Protein AF-A0A934XBM1-F1 (afdb_monomer_lite)

Secondary structure (DSSP, 8-state):
--HHHHHHHHHHHHHHHHHHHHHTT-HHHHHHHHHHHTTHHHHHHHHHTTS--HHHHHHHHHHHHHHTT-HHHHHHHHHHH-

pLDDT: mean 96.87, std 1.77, range [85.88, 98.44]

Foldseek 3Di:
DDLVLLLVLLLVVLVVQLVVCVVVVNNVSNVLSCVLCVCSVVVVVCVVVVRDDSVVNVVSSCVSCVVSVNNVVVVVSSVVRD

Sequence (82 aa):
MNSETLVFKLLARALLDIRIASLEGNPKMAFEIADVFHNVPYQLERIQGGNGSYQEVVDWLEMRCEQKGMKSWLQNAIADVS

Structure (mmCIF, N/CA/C/O backbone):
data_AF-A0A934XBM1-F1
#
_entry.id   AF-A0A934XBM1-F1
#
loop_
_atom_site.group_PDB
_atom_site.id
_atom_site.type_symbol
_atom_site.label_atom_id
_atom_site.label_alt_id
_atom_site.label_comp_id
_atom_site.label_asym_id
_atom_site.label_entity_id
_atom_site.label_seq_id
_atom_site.pdbx_PDB_ins_code
_atom_site.Cartn_x
_atom_site.Cartn_y
_atom_site.Cartn_z
_atom_site.occupancy
_atom_site.B_iso_or_equiv
_atom_site.auth_seq_id
_atom_site.auth_comp_id
_atom_site.auth_asym_id
_atom_site.auth_atom_id
_atom_site.pdbx_PDB_model_num
ATOM 1 N N . MET A 1 1 ? -6.459 -12.650 9.662 1.00 91.00 1 MET A N 1
ATOM 2 C CA . MET A 1 1 ? -5.651 -11.576 10.286 1.00 91.00 1 MET A CA 1
ATOM 3 C C . MET A 1 1 ? -6.538 -10.348 10.482 1.00 91.00 1 MET A C 1
ATOM 5 O O . MET A 1 1 ? -7.473 -10.210 9.706 1.00 91.00 1 MET A O 1
ATOM 9 N N . ASN A 1 2 ? -6.312 -9.502 11.497 1.00 96.38 2 ASN A N 1
ATOM 10 C CA . ASN A 1 2 ? -7.075 -8.249 11.640 1.00 96.38 2 ASN A CA 1
ATOM 11 C C . ASN A 1 2 ? -6.586 -7.177 10.640 1.00 96.38 2 ASN A C 1
ATOM 13 O O . ASN A 1 2 ? -5.463 -7.266 10.137 1.00 96.38 2 ASN A O 1
ATOM 17 N N . SER A 1 3 ? -7.423 -6.177 10.348 1.00 97.44 3 SER A N 1
ATOM 18 C CA . SER A 1 3 ? -7.142 -5.159 9.322 1.00 97.44 3 SER A CA 1
ATOM 19 C C . SER A 1 3 ? -5.932 -4.286 9.673 1.00 97.44 3 SER A C 1
ATOM 21 O O . SER A 1 3 ? -5.179 -3.908 8.785 1.00 97.44 3 SER A O 1
ATOM 23 N N . GLU A 1 4 ? -5.686 -4.029 10.960 1.00 97.81 4 GLU A N 1
ATOM 24 C CA . GLU A 1 4 ? -4.491 -3.312 11.427 1.00 97.81 4 GLU A CA 1
ATOM 25 C C . GLU A 1 4 ? -3.201 -4.018 11.006 1.00 97.81 4 GLU A C 1
ATOM 27 O O . GLU A 1 4 ? -2.349 -3.444 10.326 1.00 97.81 4 GLU A O 1
ATOM 32 N N . THR A 1 5 ? -3.079 -5.297 11.360 1.00 98.12 5 THR A N 1
ATOM 33 C CA . THR A 1 5 ? -1.895 -6.093 11.027 1.00 98.12 5 THR A CA 1
ATOM 34 C C . THR A 1 5 ? -1.748 -6.217 9.51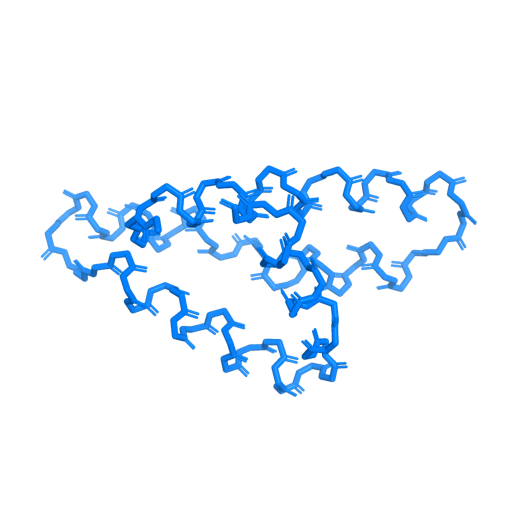1 1.00 98.12 5 THR A C 1
ATOM 36 O O . THR A 1 5 ? -0.631 -6.154 8.999 1.00 98.12 5 THR A O 1
ATOM 39 N N . LEU A 1 6 ? -2.863 -6.343 8.781 1.00 98.00 6 LEU A N 1
ATOM 40 C CA . LEU A 1 6 ? -2.851 -6.394 7.321 1.00 98.00 6 LEU A CA 1
ATOM 41 C C . LEU A 1 6 ? -2.291 -5.100 6.709 1.00 98.00 6 LEU A C 1
ATOM 43 O O . LEU A 1 6 ? -1.404 -5.181 5.864 1.00 98.00 6 LEU A O 1
ATOM 47 N N . VAL A 1 7 ? -2.737 -3.921 7.160 1.00 98.12 7 VAL A N 1
ATOM 48 C CA . VAL A 1 7 ? -2.241 -2.623 6.663 1.00 98.12 7 VAL A CA 1
ATOM 49 C C . VAL A 1 7 ? -0.736 -2.485 6.884 1.00 98.12 7 VAL A C 1
ATOM 51 O O . VAL A 1 7 ? -0.010 -2.141 5.951 1.00 98.12 7 VAL A O 1
ATOM 54 N N . PHE A 1 8 ? -0.240 -2.803 8.084 1.00 98.25 8 PHE A N 1
ATOM 55 C CA . PHE A 1 8 ? 1.195 -2.718 8.364 1.00 98.25 8 PHE A CA 1
ATOM 56 C C . PHE A 1 8 ? 2.019 -3.703 7.532 1.00 98.25 8 PHE A C 1
ATOM 58 O O . PHE A 1 8 ? 3.071 -3.333 7.005 1.00 98.25 8 PHE A O 1
ATOM 65 N N . LYS A 1 9 ? 1.544 -4.942 7.361 1.00 98.31 9 LYS A N 1
ATOM 66 C CA . LYS A 1 9 ? 2.234 -5.923 6.518 1.00 98.31 9 LYS A CA 1
ATOM 67 C C . LYS A 1 9 ? 2.222 -5.532 5.037 1.00 98.31 9 LYS A C 1
ATOM 69 O O . LYS A 1 9 ? 3.246 -5.686 4.375 1.00 98.31 9 LYS A O 1
ATOM 74 N N . LEU A 1 10 ? 1.115 -4.992 4.526 1.00 98.25 10 LEU A N 1
ATOM 75 C CA . LEU A 1 10 ? 1.039 -4.483 3.154 1.00 98.25 10 LEU A CA 1
ATOM 76 C C . LEU A 1 10 ? 1.969 -3.286 2.944 1.00 98.25 10 LEU A C 1
ATOM 78 O O . LEU A 1 10 ? 2.651 -3.234 1.926 1.00 98.25 10 LEU A O 1
ATOM 82 N N . LEU A 1 11 ? 2.068 -2.369 3.913 1.00 98.25 11 LEU A N 1
ATOM 83 C CA . LEU A 1 11 ? 3.022 -1.258 3.853 1.00 98.25 11 LEU A CA 1
ATOM 84 C C . LEU A 1 11 ? 4.470 -1.765 3.800 1.00 98.25 11 LEU A C 1
ATOM 86 O O . LEU A 1 11 ? 5.254 -1.313 2.967 1.00 98.25 11 LEU A O 1
ATOM 90 N N . ALA A 1 12 ? 4.823 -2.738 4.644 1.00 98.19 12 ALA A N 1
ATOM 91 C CA . ALA A 1 12 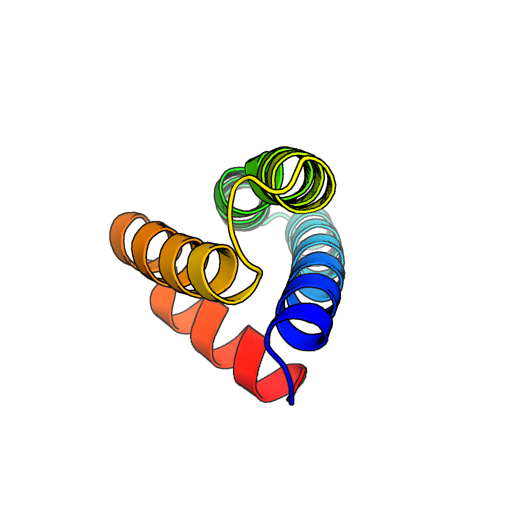? 6.149 -3.351 4.616 1.00 98.19 12 ALA A CA 1
ATOM 92 C C . ALA A 1 12 ? 6.431 -4.041 3.271 1.00 98.19 12 ALA A C 1
ATOM 94 O O . ALA A 1 12 ? 7.512 -3.866 2.704 1.00 98.19 12 ALA A O 1
ATOM 95 N N . ARG A 1 13 ? 5.455 -4.780 2.725 1.00 98.19 13 ARG A N 1
ATOM 96 C CA . ARG A 1 13 ? 5.595 -5.436 1.422 1.00 98.19 13 ARG A CA 1
ATOM 97 C C . ARG A 1 13 ? 5.732 -4.430 0.278 1.00 98.19 13 ARG A C 1
ATOM 99 O O . ARG A 1 13 ? 6.603 -4.606 -0.566 1.00 98.19 13 ARG A O 1
ATOM 106 N N . ALA A 1 14 ? 4.956 -3.348 0.290 1.00 98.19 14 ALA A N 1
ATOM 107 C CA . ALA A 1 14 ? 5.058 -2.269 -0.688 1.00 98.19 14 ALA A CA 1
ATOM 108 C C . ALA A 1 14 ? 6.463 -1.646 -0.710 1.00 98.19 14 ALA A C 1
ATOM 110 O O . ALA A 1 14 ? 7.042 -1.474 -1.779 1.00 98.19 14 ALA A O 1
ATOM 111 N N . LEU A 1 15 ? 7.055 -1.371 0.459 1.00 98.44 15 LEU A N 1
ATOM 112 C CA . LEU A 1 15 ? 8.421 -0.838 0.553 1.00 98.44 15 LEU A CA 1
ATOM 113 C C . LEU A 1 15 ? 9.473 -1.802 -0.022 1.00 98.44 15 LEU A C 1
ATOM 115 O O . LEU A 1 15 ? 10.418 -1.363 -0.683 1.00 98.44 15 LEU A O 1
ATOM 119 N N . LEU A 1 16 ? 9.313 -3.109 0.207 1.00 98.31 16 LEU A N 1
ATOM 120 C CA . LEU A 1 16 ? 10.189 -4.132 -0.372 1.00 98.31 16 LEU A CA 1
ATOM 121 C C . LEU A 1 16 ? 10.059 -4.190 -1.895 1.00 98.31 16 LEU A C 1
ATOM 123 O O . LEU A 1 16 ? 11.075 -4.158 -2.589 1.00 98.31 16 LEU A O 1
ATOM 127 N N . ASP A 1 17 ? 8.834 -4.216 -2.413 1.00 98.19 17 ASP A N 1
ATOM 128 C CA . ASP A 1 17 ? 8.585 -4.314 -3.850 1.00 98.19 17 ASP A CA 1
ATOM 129 C C . ASP A 1 17 ? 9.039 -3.044 -4.592 1.00 98.19 17 ASP A C 1
ATOM 131 O O . ASP A 1 17 ? 9.613 -3.149 -5.673 1.00 98.19 17 ASP A O 1
ATOM 135 N N . ILE A 1 18 ? 8.900 -1.852 -3.991 1.00 98.44 18 ILE A N 1
ATOM 136 C CA . ILE A 1 18 ? 9.481 -0.602 -4.522 1.00 98.44 18 ILE A CA 1
ATOM 137 C C . ILE A 1 18 ? 11.000 -0.739 -4.669 1.00 98.44 18 ILE A C 1
ATOM 139 O O . ILE A 1 18 ? 11.566 -0.377 -5.705 1.00 98.44 18 ILE A O 1
ATOM 143 N N . ARG A 1 19 ? 11.676 -1.270 -3.642 1.00 98.38 19 ARG A N 1
ATOM 144 C CA . ARG A 1 19 ? 13.130 -1.472 -3.663 1.00 98.38 19 ARG A CA 1
ATOM 145 C C . ARG A 1 19 ? 13.540 -2.478 -4.740 1.00 98.38 19 ARG A C 1
ATOM 147 O O . ARG A 1 19 ? 14.495 -2.209 -5.465 1.00 98.38 19 ARG A O 1
ATOM 154 N N . ILE A 1 20 ? 12.837 -3.605 -4.848 1.00 98.19 20 ILE A N 1
ATOM 155 C CA . ILE A 1 20 ? 13.114 -4.650 -5.847 1.00 98.19 20 ILE A CA 1
ATOM 156 C C . ILE A 1 20 ? 12.910 -4.097 -7.259 1.00 98.19 20 ILE A C 1
ATOM 158 O O . ILE A 1 20 ? 13.843 -4.117 -8.057 1.00 98.19 20 ILE A O 1
ATOM 162 N N . ALA A 1 21 ? 11.750 -3.496 -7.534 1.00 97.88 21 ALA A N 1
ATOM 163 C CA . ALA A 1 21 ? 11.442 -2.913 -8.836 1.00 97.88 21 ALA A CA 1
ATOM 164 C C . ALA A 1 21 ? 12.458 -1.834 -9.246 1.00 97.88 21 ALA A C 1
ATOM 166 O O . ALA A 1 21 ? 12.846 -1.753 -10.411 1.00 97.88 21 ALA A O 1
ATOM 167 N N . SER A 1 22 ? 12.939 -1.033 -8.290 1.00 97.38 22 SER A N 1
ATOM 168 C CA . SER A 1 22 ? 13.985 -0.037 -8.550 1.00 97.38 22 SER A CA 1
ATOM 169 C C . SER A 1 22 ? 15.322 -0.679 -8.936 1.00 97.38 22 SER A C 1
ATOM 171 O O . SER A 1 22 ? 15.980 -0.201 -9.857 1.00 97.38 22 SER A O 1
ATOM 173 N N . LEU A 1 23 ? 15.723 -1.765 -8.263 1.00 98.06 23 LEU A N 1
ATOM 174 C CA . LEU A 1 23 ? 16.961 -2.497 -8.565 1.00 98.06 23 LEU A CA 1
ATOM 175 C C . LEU A 1 23 ? 16.904 -3.216 -9.918 1.00 98.06 23 LEU A C 1
ATOM 177 O O . LEU A 1 23 ? 17.907 -3.280 -10.622 1.00 98.06 23 LEU A O 1
ATOM 181 N N . GLU A 1 24 ? 15.735 -3.729 -10.291 1.00 97.94 24 GLU A N 1
ATOM 182 C CA . GLU A 1 24 ? 15.512 -4.470 -11.537 1.00 97.94 24 GLU A CA 1
ATOM 183 C C . GLU A 1 24 ? 15.318 -3.564 -12.765 1.00 97.94 24 GLU A C 1
ATOM 185 O O . GLU A 1 24 ? 15.105 -4.055 -13.873 1.00 97.94 24 GLU A O 1
ATOM 190 N N . GLY A 1 25 ? 15.384 -2.239 -12.601 1.00 97.31 25 GLY A N 1
ATOM 191 C CA . GLY A 1 25 ? 15.172 -1.298 -13.702 1.00 97.31 25 GLY A CA 1
ATOM 192 C C . GLY A 1 25 ? 13.709 -1.203 -14.145 1.00 97.31 25 GLY A C 1
ATOM 193 O O . GLY A 1 25 ? 13.436 -0.893 -15.303 1.00 97.31 25 GLY A O 1
ATOM 194 N N . ASN A 1 26 ? 12.764 -1.435 -13.228 1.00 97.38 26 ASN A N 1
ATOM 195 C CA . ASN A 1 26 ? 11.325 -1.286 -13.439 1.00 97.38 26 ASN A CA 1
ATOM 196 C C . ASN A 1 26 ? 10.769 -0.051 -12.690 1.00 97.38 26 ASN A C 1
ATOM 198 O O . ASN A 1 26 ? 10.022 -0.181 -11.712 1.00 97.38 26 ASN A O 1
ATOM 202 N N . PRO A 1 27 ? 11.101 1.179 -13.135 1.00 96.19 27 PRO A N 1
ATOM 203 C CA . PRO A 1 27 ? 10.691 2.406 -12.452 1.00 96.19 27 PRO A CA 1
ATOM 204 C C . PRO A 1 27 ? 9.175 2.626 -12.485 1.00 96.19 27 PRO A C 1
ATOM 206 O O . PRO A 1 27 ? 8.639 3.288 -11.601 1.00 96.19 27 PRO A O 1
ATOM 209 N N . LYS A 1 28 ? 8.473 2.057 -13.475 1.00 95.75 28 LYS A N 1
ATOM 210 C CA . LYS A 1 28 ? 7.013 2.135 -13.570 1.00 95.75 28 LYS A CA 1
ATOM 211 C C . LYS A 1 28 ? 6.354 1.434 -12.382 1.00 95.75 28 LYS A C 1
ATOM 213 O O . LYS A 1 28 ? 5.549 2.053 -11.700 1.00 95.75 28 LYS A O 1
ATOM 218 N N . MET A 1 29 ? 6.736 0.186 -12.107 1.00 95.69 29 MET A N 1
ATOM 219 C CA . MET A 1 29 ? 6.182 -0.570 -10.981 1.00 95.69 29 MET A CA 1
ATOM 220 C C . MET A 1 29 ? 6.526 0.084 -9.638 1.00 95.69 29 MET A C 1
ATOM 222 O O . MET A 1 29 ? 5.663 0.217 -8.773 1.00 95.69 29 MET A O 1
ATOM 226 N N . ALA A 1 30 ? 7.771 0.550 -9.479 1.00 97.81 30 ALA A N 1
ATOM 227 C CA . ALA A 1 30 ? 8.186 1.277 -8.281 1.00 97.81 30 ALA A CA 1
ATOM 228 C C . ALA A 1 30 ? 7.329 2.536 -8.054 1.00 97.81 30 ALA A C 1
ATOM 230 O O . ALA A 1 30 ? 6.866 2.772 -6.938 1.00 97.81 30 ALA A O 1
ATOM 231 N N . PHE A 1 31 ? 7.075 3.314 -9.113 1.00 97.19 31 PHE A N 1
ATOM 232 C CA . PHE A 1 31 ? 6.207 4.487 -9.055 1.00 97.19 31 PHE A CA 1
ATOM 233 C C . PHE A 1 31 ? 4.759 4.116 -8.721 1.00 97.19 31 PHE A C 1
ATOM 235 O O . PHE A 1 31 ? 4.179 4.720 -7.829 1.00 97.19 31 PHE A O 1
ATOM 242 N N . GLU A 1 32 ? 4.183 3.119 -9.393 1.00 96.38 32 GLU A N 1
ATOM 243 C CA . GLU A 1 32 ? 2.790 2.704 -9.189 1.00 96.38 32 GLU A CA 1
ATOM 244 C C . GLU A 1 32 ? 2.531 2.249 -7.741 1.00 96.38 32 GLU A C 1
ATOM 246 O O . GLU A 1 32 ? 1.556 2.685 -7.126 1.00 96.38 32 GLU A O 1
ATOM 251 N N . ILE A 1 33 ? 3.436 1.458 -7.149 1.00 97.25 33 ILE A N 1
ATOM 252 C CA . ILE A 1 33 ? 3.327 1.052 -5.737 1.00 97.25 33 ILE A CA 1
ATOM 253 C C . ILE A 1 33 ? 3.489 2.260 -4.808 1.00 97.25 33 ILE A C 1
ATOM 255 O O . ILE A 1 33 ? 2.687 2.439 -3.888 1.00 97.25 33 ILE A O 1
ATOM 259 N N . ALA A 1 34 ? 4.490 3.113 -5.041 1.00 97.75 34 ALA A N 1
ATOM 260 C CA . ALA A 1 34 ? 4.694 4.311 -4.226 1.00 97.75 34 ALA A CA 1
ATOM 261 C C . ALA A 1 34 ? 3.475 5.249 -4.277 1.00 97.75 34 ALA A C 1
ATOM 263 O O . ALA A 1 34 ? 3.040 5.773 -3.252 1.00 97.75 34 ALA A O 1
ATOM 264 N N . ASP A 1 35 ? 2.870 5.412 -5.450 1.00 96.62 35 ASP A N 1
ATOM 265 C CA . ASP A 1 35 ? 1.696 6.250 -5.670 1.00 96.62 35 ASP A CA 1
ATOM 266 C C . ASP A 1 35 ? 0.435 5.703 -4.972 1.00 96.62 35 ASP A C 1
ATOM 268 O O . ASP A 1 35 ? -0.408 6.472 -4.517 1.00 96.62 35 ASP A O 1
ATOM 272 N N . VAL A 1 36 ? 0.311 4.388 -4.776 1.00 96.31 36 VAL A N 1
ATOM 273 C CA . VAL A 1 36 ? -0.747 3.835 -3.912 1.00 96.31 36 VAL A CA 1
ATOM 274 C C . VAL A 1 36 ? -0.427 4.061 -2.432 1.00 96.31 36 VAL A C 1
ATOM 276 O O . VAL A 1 36 ? -1.281 4.521 -1.675 1.00 96.31 36 VAL A O 1
ATOM 279 N N . PHE A 1 37 ? 0.797 3.761 -1.996 1.00 97.25 37 PHE A N 1
ATOM 280 C CA . PHE A 1 37 ? 1.107 3.657 -0.566 1.00 97.25 37 PHE A CA 1
ATOM 281 C C . PHE A 1 37 ? 1.526 4.968 0.106 1.00 97.25 37 PHE A C 1
ATOM 283 O O . PHE A 1 37 ? 1.470 5.044 1.334 1.00 97.25 37 PHE A O 1
ATOM 290 N N . HIS A 1 38 ? 1.872 6.024 -0.640 1.00 95.88 38 HIS A N 1
ATOM 291 C CA . HIS A 1 38 ? 2.301 7.301 -0.045 1.00 95.88 38 HIS A CA 1
ATOM 292 C C . HIS A 1 38 ? 1.241 7.953 0.856 1.00 95.88 38 HIS A C 1
ATOM 294 O O . HIS A 1 38 ? 1.593 8.720 1.748 1.00 95.88 38 HIS A O 1
ATOM 300 N N . ASN A 1 39 ? -0.045 7.644 0.654 1.00 94.56 39 ASN A N 1
ATOM 301 C CA . ASN A 1 39 ? -1.137 8.178 1.472 1.00 94.56 39 ASN A CA 1
ATOM 302 C C . ASN A 1 39 ? -1.444 7.346 2.719 1.00 94.56 39 ASN A C 1
ATOM 304 O O . ASN A 1 39 ? -2.147 7.832 3.604 1.00 94.56 39 ASN A O 1
ATOM 308 N N . VAL A 1 40 ? -0.928 6.117 2.820 1.00 96.81 40 VAL A N 1
ATOM 309 C CA . VAL A 1 40 ? -1.185 5.243 3.973 1.00 96.81 40 VAL A CA 1
ATOM 310 C C . VAL A 1 40 ? -0.752 5.902 5.291 1.00 96.81 40 VAL A C 1
ATOM 312 O O . VAL A 1 40 ? -1.571 5.911 6.206 1.00 96.81 40 VAL A O 1
ATOM 315 N N . PRO A 1 41 ? 0.432 6.542 5.412 1.00 96.94 41 PRO A N 1
ATOM 316 C CA . PRO A 1 41 ? 0.813 7.254 6.635 1.00 96.94 41 PRO A CA 1
ATOM 317 C C . PRO A 1 41 ? -0.209 8.307 7.090 1.00 96.94 41 PRO A C 1
ATOM 319 O O . PRO A 1 41 ? -0.546 8.355 8.270 1.00 96.94 41 PRO A O 1
ATOM 322 N N . TYR A 1 42 ? -0.766 9.094 6.164 1.00 96.31 42 TYR A N 1
ATOM 323 C CA . TYR A 1 42 ? -1.797 10.085 6.492 1.00 96.31 42 TYR A CA 1
ATOM 324 C C . TYR A 1 42 ? -3.107 9.432 6.947 1.00 96.31 42 TYR A C 1
ATOM 326 O O . TYR A 1 42 ? -3.773 9.935 7.847 1.00 96.31 42 TYR A O 1
ATOM 334 N N . GLN A 1 43 ? -3.486 8.289 6.368 1.00 96.44 43 GLN A N 1
ATOM 335 C CA . GLN A 1 43 ? -4.652 7.544 6.850 1.00 96.44 43 GLN A CA 1
ATOM 336 C C . GLN A 1 43 ? -4.427 6.986 8.263 1.00 96.44 43 GLN A C 1
ATOM 338 O O . GLN A 1 43 ? -5.342 7.009 9.082 1.00 96.44 43 GLN A O 1
ATOM 343 N N . LEU A 1 44 ? -3.208 6.534 8.577 1.00 96.94 44 LEU A N 1
ATOM 344 C CA . LEU A 1 44 ? -2.856 6.061 9.919 1.00 96.94 44 LEU A CA 1
ATOM 345 C C . LEU A 1 44 ? -2.919 7.186 10.961 1.00 96.94 44 LEU A C 1
ATOM 347 O O . LEU A 1 44 ? -3.445 6.976 12.053 1.00 96.94 44 LEU A O 1
ATOM 351 N N . GLU A 1 45 ? -2.453 8.389 10.618 1.00 97.44 45 GLU A N 1
ATOM 352 C CA . GLU A 1 45 ? -2.596 9.576 11.472 1.00 97.44 45 GLU A CA 1
ATOM 353 C C . GLU A 1 45 ? -4.075 9.891 11.754 1.00 97.44 45 GLU A C 1
ATOM 355 O O . GLU A 1 45 ? -4.461 10.126 12.902 1.00 97.44 45 GLU A O 1
ATOM 360 N N . ARG A 1 46 ? -4.939 9.817 10.730 1.00 97.06 46 ARG A N 1
ATOM 361 C CA . ARG A 1 46 ? -6.388 10.015 10.897 1.00 97.06 46 ARG A CA 1
ATOM 362 C C . ARG A 1 46 ? -7.012 8.999 11.854 1.00 97.06 46 ARG A C 1
ATOM 364 O O . ARG A 1 46 ? -7.821 9.394 12.694 1.00 97.06 46 ARG A O 1
ATOM 371 N N . ILE A 1 47 ? -6.615 7.727 11.770 1.00 97.56 47 ILE A N 1
ATOM 372 C CA . ILE A 1 47 ? -7.073 6.672 12.690 1.00 97.56 47 ILE A CA 1
ATOM 373 C C . ILE A 1 47 ? -6.648 6.988 14.128 1.00 97.56 47 ILE A C 1
ATOM 375 O O . ILE A 1 47 ? -7.474 6.900 15.034 1.00 97.56 47 ILE A O 1
ATOM 379 N N . GLN A 1 48 ? -5.397 7.408 14.351 1.00 95.88 48 GLN A N 1
ATOM 380 C CA . GLN A 1 48 ? -4.932 7.806 15.689 1.00 95.88 48 GLN A CA 1
ATOM 381 C C . GLN A 1 48 ? -5.727 8.990 16.257 1.00 95.88 48 GLN A C 1
ATOM 383 O O . GLN A 1 48 ? -5.990 9.037 17.456 1.00 95.88 48 GLN A O 1
ATOM 388 N N . GLY A 1 49 ? -6.168 9.910 15.397 1.00 95.75 49 GLY A N 1
ATOM 389 C CA . GLY A 1 49 ? -7.070 11.005 15.755 1.00 95.75 49 GLY A CA 1
ATOM 390 C C . GLY A 1 49 ? -8.538 10.601 15.954 1.00 95.75 49 GLY A C 1
ATOM 391 O O . GLY A 1 49 ? -9.381 11.485 16.083 1.00 95.75 49 GLY A O 1
ATOM 392 N N . GLY A 1 50 ? -8.869 9.304 15.928 1.00 95.56 50 GLY A N 1
ATOM 393 C CA . GLY A 1 50 ? -10.237 8.791 16.065 1.00 95.56 50 GLY A CA 1
ATOM 394 C C . GLY A 1 50 ? -11.114 8.966 14.820 1.00 95.56 50 GLY A C 1
ATOM 395 O O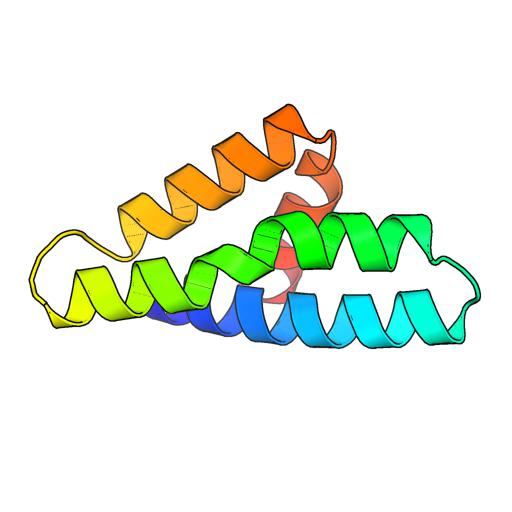 . GLY A 1 50 ? -12.327 8.795 14.899 1.00 95.56 50 GLY A O 1
ATOM 396 N N . ASN A 1 51 ? -10.523 9.313 13.673 1.00 95.06 51 ASN A N 1
ATOM 397 C CA . ASN A 1 51 ? -11.225 9.609 12.425 1.00 95.06 51 ASN A CA 1
ATOM 398 C C . ASN A 1 51 ? -10.975 8.526 11.370 1.00 95.06 51 ASN A C 1
ATOM 400 O O . ASN A 1 51 ? -10.316 8.767 10.356 1.00 95.06 51 ASN A O 1
ATOM 404 N N . GLY A 1 52 ? -11.539 7.346 11.614 1.00 95.44 52 GLY A N 1
ATOM 405 C CA . GLY A 1 52 ? -11.584 6.236 10.668 1.00 95.44 52 GLY A CA 1
ATOM 406 C C . GLY A 1 52 ? -11.166 4.906 11.285 1.00 95.44 52 GLY A C 1
ATOM 407 O O . GLY A 1 52 ? -11.015 4.779 12.500 1.00 95.44 52 GLY A O 1
ATOM 408 N N . SER A 1 53 ? -10.970 3.901 10.440 1.00 98.00 53 SER A N 1
ATOM 409 C CA . SER A 1 53 ? -10.568 2.557 10.841 1.00 98.00 53 SER A CA 1
ATOM 410 C C . SER A 1 53 ? -9.559 1.949 9.873 1.00 98.00 53 SER A C 1
ATOM 412 O O . SER A 1 53 ? -9.484 2.306 8.699 1.00 98.00 53 SER A O 1
ATOM 414 N N . TYR A 1 54 ? -8.811 0.954 10.347 1.00 98.31 54 TYR A N 1
ATOM 415 C CA . TYR A 1 54 ? -7.918 0.186 9.482 1.00 98.31 54 TYR A CA 1
ATOM 416 C C . TYR A 1 54 ? -8.661 -0.541 8.353 1.00 98.31 54 TYR A C 1
ATOM 418 O O . TYR A 1 54 ? -8.077 -0.744 7.294 1.00 98.31 54 TYR A O 1
ATOM 426 N N . GLN A 1 55 ? -9.933 -0.913 8.546 1.00 98.12 55 GLN A N 1
ATOM 427 C CA . GLN A 1 55 ? -10.728 -1.527 7.481 1.00 98.12 55 GLN A CA 1
ATOM 428 C C . GLN A 1 55 ? -10.973 -0.547 6.331 1.00 98.12 55 GLN A C 1
ATOM 430 O O . GLN A 1 55 ? -10.766 -0.907 5.182 1.00 98.12 55 GLN A O 1
ATOM 435 N N . GLU A 1 56 ? -11.292 0.713 6.631 1.00 97.88 56 GLU A N 1
ATOM 436 C CA . GLU A 1 56 ? -11.462 1.743 5.595 1.00 97.88 56 GLU A CA 1
ATOM 437 C C . GLU A 1 56 ? -10.168 1.986 4.802 1.00 97.88 56 GLU A C 1
ATOM 439 O O . GLU A 1 56 ? -10.218 2.327 3.621 1.00 97.88 56 GLU A O 1
ATOM 444 N N . VAL A 1 57 ? -8.995 1.790 5.419 1.00 97.94 57 VAL A N 1
ATOM 445 C CA . VAL A 1 57 ? -7.704 1.851 4.712 1.00 97.94 57 VAL A CA 1
ATOM 446 C C . VAL A 1 57 ? -7.531 0.666 3.770 1.00 97.94 57 VAL A C 1
ATOM 448 O O . VAL A 1 57 ? -7.052 0.858 2.654 1.00 97.94 57 VAL A O 1
ATOM 451 N N . VAL A 1 58 ? -7.931 -0.539 4.186 1.00 97.88 58 VAL A N 1
ATOM 452 C CA . VAL A 1 58 ? -7.935 -1.723 3.313 1.00 97.88 58 VAL A CA 1
ATOM 453 C C . VAL A 1 58 ? -8.864 -1.494 2.121 1.00 97.88 58 VAL A C 1
ATOM 455 O O . VAL A 1 58 ? -8.419 -1.625 0.983 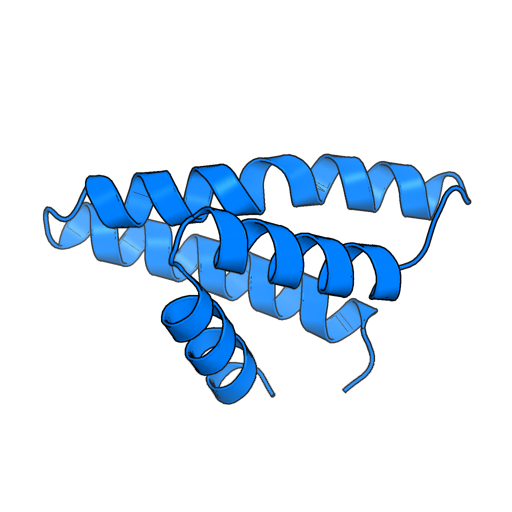1.00 97.88 58 VAL A O 1
ATOM 458 N N . ASP A 1 59 ? -10.095 -1.044 2.362 1.00 97.56 59 ASP A N 1
ATOM 459 C CA . ASP A 1 59 ? -11.077 -0.768 1.307 1.00 97.56 59 ASP A CA 1
ATOM 460 C C . ASP A 1 59 ? -10.566 0.321 0.339 1.00 97.56 59 ASP A C 1
ATOM 462 O O . ASP A 1 59 ? -10.716 0.233 -0.883 1.00 97.56 59 ASP A O 1
ATOM 466 N N . TRP A 1 60 ? -9.895 1.350 0.871 1.00 96.81 60 TRP A N 1
ATOM 467 C CA . TRP A 1 60 ? -9.267 2.396 0.063 1.00 96.81 60 TRP A CA 1
ATOM 468 C C . TRP A 1 60 ? -8.114 1.862 -0.796 1.00 96.81 60 TRP A C 1
ATOM 470 O O . TRP A 1 60 ? -8.003 2.250 -1.962 1.00 96.81 60 TRP A O 1
ATOM 480 N N . LEU A 1 61 ? -7.270 0.977 -0.251 1.00 97.69 61 LEU A N 1
ATOM 481 C CA . LEU A 1 61 ? -6.187 0.326 -0.995 1.00 97.69 61 LEU A CA 1
ATOM 482 C C . LEU A 1 61 ? -6.744 -0.539 -2.128 1.00 97.69 61 LEU A C 1
ATOM 484 O O . LEU A 1 61 ? -6.253 -0.443 -3.251 1.00 97.69 61 LEU A O 1
ATOM 488 N N . GLU A 1 62 ? -7.797 -1.319 -1.873 1.00 97.44 62 GLU A N 1
ATOM 489 C CA . GLU A 1 62 ? -8.479 -2.119 -2.896 1.00 97.44 62 GLU A CA 1
ATOM 490 C C . GLU A 1 62 ? -9.009 -1.244 -4.034 1.00 97.44 62 GLU A C 1
ATOM 492 O O . GLU A 1 62 ? -8.666 -1.464 -5.201 1.00 97.44 62 GLU A O 1
ATOM 497 N N . MET A 1 63 ? -9.758 -0.191 -3.694 1.00 97.19 63 MET A N 1
ATOM 498 C CA . MET A 1 63 ? -10.284 0.767 -4.667 1.00 97.19 63 MET A CA 1
ATOM 499 C C . MET A 1 63 ? -9.157 1.439 -5.469 1.00 97.19 63 MET A C 1
ATOM 501 O O . MET A 1 63 ? -9.254 1.576 -6.692 1.00 97.19 63 MET A O 1
ATOM 505 N N . ARG A 1 64 ? -8.077 1.884 -4.812 1.00 95.81 64 ARG A N 1
ATOM 506 C CA . ARG A 1 64 ? -6.964 2.563 -5.494 1.00 95.81 64 ARG A CA 1
ATOM 507 C C . ARG A 1 64 ? -6.168 1.634 -6.392 1.00 95.81 64 ARG A C 1
ATOM 509 O O . ARG A 1 64 ? -5.835 2.037 -7.508 1.00 95.81 64 ARG A O 1
ATOM 516 N N . CYS A 1 65 ? -5.897 0.410 -5.953 1.00 96.50 65 CYS A N 1
ATOM 517 C CA . CYS A 1 65 ? -5.246 -0.587 -6.789 1.00 96.50 65 CYS A CA 1
ATOM 518 C C . CYS A 1 65 ? -6.118 -0.952 -7.995 1.00 96.50 65 CYS A C 1
ATOM 520 O O . CYS A 1 65 ? -5.587 -1.088 -9.093 1.00 96.50 65 CYS A O 1
ATOM 522 N N . GLU A 1 66 ? -7.440 -1.043 -7.846 1.00 95.88 66 GLU A N 1
ATOM 523 C CA . GLU A 1 66 ? -8.342 -1.280 -8.977 1.00 95.88 66 GLU A CA 1
ATOM 524 C C . GLU A 1 66 ? -8.303 -0.133 -9.999 1.00 95.88 66 GLU A C 1
ATOM 526 O O . GLU A 1 66 ? -8.087 -0.377 -11.186 1.00 95.88 66 GLU A O 1
ATOM 531 N N . GLN A 1 67 ? -8.391 1.123 -9.548 1.00 94.88 67 GLN A N 1
ATOM 532 C CA . GLN A 1 67 ? -8.312 2.306 -10.420 1.00 94.88 67 GLN A CA 1
ATOM 533 C C . GLN A 1 67 ? -6.986 2.422 -11.184 1.00 94.88 67 GLN A C 1
ATOM 535 O O . GLN A 1 67 ? -6.944 3.012 -12.262 1.00 94.88 67 GLN A O 1
ATOM 540 N N . LYS A 1 68 ? -5.901 1.878 -10.624 1.00 92.44 68 LYS A N 1
ATOM 541 C CA . LYS A 1 68 ? -4.560 1.903 -11.224 1.00 92.44 68 LYS A CA 1
ATOM 542 C C . LYS A 1 68 ? -4.204 0.624 -11.984 1.00 92.44 68 LYS A C 1
ATOM 544 O O . LYS A 1 68 ? -3.089 0.514 -12.476 1.00 92.44 68 LYS A O 1
ATOM 549 N N . GLY A 1 69 ? -5.117 -0.346 -12.084 1.00 95.25 69 GLY A N 1
ATOM 550 C CA . GLY A 1 69 ? -4.837 -1.634 -12.731 1.00 95.25 69 GLY A CA 1
ATOM 551 C C . GLY A 1 69 ? -3.864 -2.531 -11.950 1.00 95.25 69 GLY A C 1
ATOM 552 O O . GLY A 1 69 ? -3.324 -3.482 -12.502 1.00 95.25 69 GLY A O 1
ATOM 553 N N . MET A 1 70 ? -3.662 -2.262 -10.659 1.00 96.69 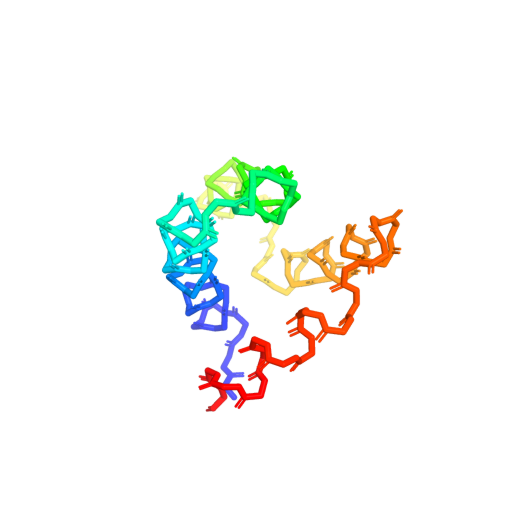70 MET A N 1
ATOM 554 C CA . MET A 1 70 ? -2.762 -2.978 -9.747 1.00 96.69 70 MET A CA 1
ATOM 555 C C . MET A 1 70 ? -3.469 -4.046 -8.901 1.00 96.69 70 MET A C 1
ATOM 557 O O . MET A 1 70 ? -2.933 -4.516 -7.897 1.00 96.69 70 MET A O 1
ATOM 561 N N . LYS A 1 71 ? -4.692 -4.432 -9.272 1.00 95.94 71 LYS A N 1
ATOM 562 C CA . LYS A 1 71 ? -5.496 -5.408 -8.521 1.00 95.94 71 LYS A CA 1
ATOM 563 C C . LYS A 1 71 ? -4.764 -6.738 -8.319 1.00 95.94 71 LYS A C 1
ATOM 565 O O . LYS A 1 71 ? -4.779 -7.279 -7.219 1.00 95.94 71 LYS A O 1
ATOM 570 N N . SER A 1 72 ? -4.081 -7.227 -9.354 1.00 96.44 72 SER A N 1
ATOM 571 C CA . SER A 1 72 ? -3.288 -8.460 -9.291 1.00 96.44 72 SER A CA 1
ATOM 572 C C . SER A 1 72 ? -2.116 -8.350 -8.316 1.00 96.44 72 SER A C 1
ATOM 574 O O . SER A 1 72 ? -1.867 -9.279 -7.553 1.00 96.44 72 SER A O 1
ATOM 576 N N . TRP A 1 73 ? -1.428 -7.204 -8.292 1.00 97.25 73 TRP A N 1
ATOM 577 C CA . TRP A 1 73 ? -0.359 -6.961 -7.327 1.00 97.25 73 TRP A CA 1
ATOM 578 C C . TRP A 1 73 ? -0.892 -7.000 -5.893 1.00 97.25 73 TRP A C 1
ATOM 580 O O . TRP A 1 73 ? -0.327 -7.7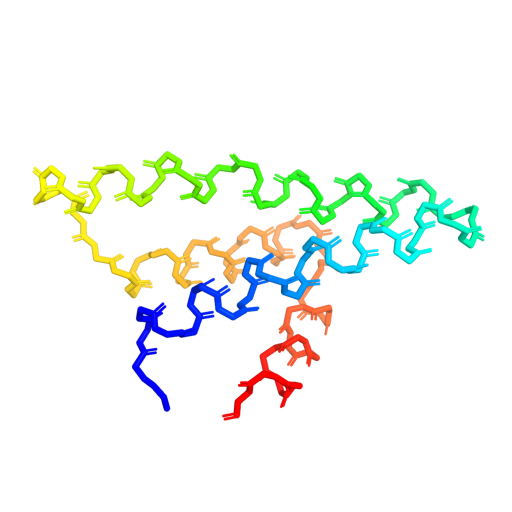07 -5.064 1.00 97.25 73 TRP A O 1
ATOM 590 N N . LEU A 1 74 ? -2.009 -6.318 -5.612 1.00 97.62 74 LEU A N 1
ATOM 591 C CA . LEU A 1 74 ? -2.581 -6.287 -4.264 1.00 97.62 74 LEU A CA 1
ATOM 592 C C . LEU A 1 74 ? -3.021 -7.681 -3.801 1.00 97.62 74 LEU A C 1
ATOM 594 O O . LEU A 1 74 ? -2.747 -8.060 -2.668 1.00 97.62 74 LEU A O 1
ATOM 598 N N . GLN A 1 75 ? -3.656 -8.464 -4.676 1.00 97.25 75 GLN A N 1
ATOM 599 C CA . GLN A 1 75 ? -4.071 -9.835 -4.359 1.00 97.25 75 GLN A CA 1
ATOM 600 C C . GLN A 1 75 ? -2.876 -10.732 -4.019 1.00 97.25 75 GLN A C 1
ATOM 602 O O . GLN A 1 75 ? -2.921 -11.456 -3.024 1.00 97.25 75 GLN A O 1
ATOM 607 N N . ASN A 1 76 ? -1.795 -10.642 -4.797 1.00 97.75 76 ASN A N 1
ATOM 608 C CA . ASN A 1 76 ? -0.562 -11.377 -4.520 1.00 97.75 76 ASN A CA 1
ATOM 609 C C . ASN A 1 76 ? 0.083 -10.908 -3.209 1.00 97.75 76 ASN A C 1
ATOM 611 O O . ASN A 1 76 ? 0.472 -11.729 -2.387 1.00 97.75 76 ASN A O 1
ATOM 615 N N . ALA A 1 77 ? 0.135 -9.594 -2.972 1.00 97.56 77 ALA A N 1
ATOM 616 C CA . ALA A 1 77 ? 0.674 -9.038 -1.738 1.00 97.56 77 ALA A CA 1
ATOM 617 C C . ALA A 1 77 ? -0.125 -9.504 -0.510 1.00 97.56 77 ALA A C 1
ATOM 619 O O . ALA A 1 77 ? 0.478 -9.897 0.483 1.00 97.56 77 ALA A O 1
ATOM 620 N N . ILE A 1 78 ? -1.462 -9.517 -0.581 1.00 97.62 78 ILE A N 1
ATOM 621 C CA . ILE A 1 78 ? -2.331 -10.036 0.485 1.00 97.62 78 ILE A CA 1
ATOM 622 C C . ILE A 1 78 ? -2.061 -11.523 0.723 1.00 97.62 78 ILE A C 1
ATOM 624 O O . ILE A 1 78 ? -1.912 -11.921 1.877 1.00 97.62 78 ILE A O 1
ATOM 628 N N . ALA A 1 79 ? -1.980 -12.334 -0.334 1.00 97.31 79 ALA A N 1
ATOM 629 C CA . ALA A 1 79 ? -1.699 -13.763 -0.216 1.00 97.31 79 ALA A CA 1
ATOM 630 C C . ALA A 1 79 ? -0.334 -14.035 0.437 1.00 97.31 79 ALA A C 1
ATOM 632 O O . ALA A 1 79 ? -0.234 -14.909 1.291 1.00 97.31 79 ALA A O 1
ATOM 633 N N . ASP A 1 80 ? 0.686 -13.246 0.094 1.00 96.56 80 ASP A N 1
ATOM 634 C CA . ASP A 1 80 ? 2.044 -13.402 0.620 1.00 96.56 80 ASP A CA 1
ATOM 635 C C . ASP A 1 80 ? 2.178 -12.990 2.094 1.00 96.56 80 ASP A C 1
ATOM 637 O O . ASP A 1 80 ? 3.073 -13.469 2.793 1.00 96.56 80 ASP A O 1
ATOM 641 N N . VAL A 1 81 ? 1.340 -12.061 2.567 1.00 96.06 81 VAL A N 1
ATOM 642 C CA . VAL A 1 81 ? 1.426 -11.540 3.940 1.00 96.06 81 VAL A CA 1
ATOM 643 C C . VAL A 1 81 ? 0.407 -12.146 4.903 1.00 96.06 81 VAL A C 1
ATOM 645 O O . VAL A 1 81 ? 0.535 -11.923 6.116 1.00 96.06 81 VAL A O 1
ATOM 648 N N . SER A 1 82 ? -0.594 -12.861 4.380 1.00 85.88 82 SER A N 1
ATOM 649 C CA . SER A 1 82 ? -1.658 -13.534 5.142 1.00 85.88 82 SER A CA 1
ATOM 650 C C . SER A 1 82 ? -1.108 -14.633 6.038 1.00 85.88 82 SER A C 1
ATOM 652 O O . SER A 1 82 ? -1.434 -14.573 7.249 1.00 85.88 82 SER A O 1
#

Radius of gyration: 12.51 Å; chains: 1; bounding box: 28×25×30 Å